Protein AF-A0A497MZB6-F1 (afdb_monomer_lite)

Radius of gyration: 15.32 Å; chains: 1; bounding box: 40×40×37 Å

Structure (mmCIF, N/CA/C/O backbone):
data_AF-A0A497MZB6-F1
#
_entry.id   AF-A0A497MZB6-F1
#
loop_
_atom_site.group_PDB
_atom_site.id
_atom_site.type_symbol
_atom_site.label_atom_id
_atom_site.label_alt_id
_atom_site.label_comp_id
_atom_site.label_asym_id
_atom_site.label_entity_id
_atom_site.label_seq_id
_atom_site.pdbx_PDB_ins_code
_atom_site.Cartn_x
_atom_site.Cartn_y
_atom_site.Cartn_z
_atom_site.occupancy
_atom_site.B_iso_or_equiv
_atom_site.auth_seq_id
_atom_site.auth_comp_id
_atom_site.auth_asym_id
_atom_site.auth_atom_id
_atom_site.pdbx_PDB_model_num
ATOM 1 N N . MET A 1 1 ? -13.706 30.095 -8.572 1.00 40.12 1 MET A N 1
ATOM 2 C CA . MET A 1 1 ? -13.506 28.646 -8.819 1.00 40.12 1 MET A CA 1
ATOM 3 C C . MET A 1 1 ? -13.860 27.878 -7.546 1.00 40.12 1 MET A C 1
ATOM 5 O O . MET A 1 1 ? -13.375 28.257 -6.487 1.00 40.12 1 MET A O 1
ATOM 9 N N . ARG A 1 2 ? -14.771 26.894 -7.594 1.00 35.91 2 ARG A N 1
ATOM 10 C CA . ARG A 1 2 ? -15.243 26.161 -6.395 1.00 35.91 2 ARG A CA 1
ATOM 11 C C . ARG A 1 2 ? -14.246 25.046 -6.020 1.00 35.91 2 ARG A C 1
ATOM 13 O O . ARG A 1 2 ? -13.795 24.325 -6.898 1.00 35.91 2 ARG A O 1
ATOM 20 N N . LYS A 1 3 ? -13.893 24.939 -4.729 1.00 40.56 3 LYS A N 1
ATOM 21 C CA . LYS A 1 3 ? -12.954 23.956 -4.144 1.00 40.56 3 LYS A CA 1
ATOM 22 C C . LYS A 1 3 ? -13.568 22.553 -4.114 1.00 40.56 3 LYS A C 1
ATOM 24 O O . LYS A 1 3 ? -14.697 22.391 -3.663 1.00 40.56 3 LYS A O 1
ATOM 29 N N . HIS A 1 4 ? -12.808 21.549 -4.533 1.00 37.16 4 HIS A N 1
ATOM 30 C CA . HIS A 1 4 ? -13.242 20.157 -4.551 1.00 37.16 4 HIS A CA 1
ATOM 31 C C . HIS A 1 4 ? -13.156 19.518 -3.116 1.00 37.16 4 HIS A C 1
ATOM 33 O O . HIS A 1 4 ? -12.103 19.573 -2.490 1.00 37.16 4 HIS A O 1
ATOM 39 N N . SER A 1 5 ? -14.238 18.920 -2.564 1.00 40.88 5 SER A N 1
ATOM 40 C CA . SER A 1 5 ? -14.339 18.151 -1.281 1.00 40.88 5 SER A CA 1
ATOM 41 C C . SER A 1 5 ? -13.855 16.657 -1.243 1.00 40.88 5 SER A C 1
ATOM 43 O O . SER A 1 5 ? -14.264 15.817 -2.011 1.00 40.88 5 SER A O 1
ATOM 45 N N . ARG A 1 6 ? -13.070 16.197 -0.262 1.00 40.91 6 ARG A N 1
ATOM 46 C CA . ARG A 1 6 ? -12.524 14.803 -0.114 1.00 40.91 6 ARG A CA 1
ATOM 47 C C . ARG A 1 6 ? -13.418 13.540 -0.320 1.00 40.91 6 ARG A C 1
ATOM 49 O O . ARG A 1 6 ? -12.899 12.433 -0.249 1.00 40.91 6 ARG A O 1
ATOM 56 N N . ALA A 1 7 ? -14.725 13.644 -0.551 1.00 40.66 7 ALA A N 1
ATOM 57 C CA . ALA A 1 7 ? -15.646 12.509 -0.647 1.00 40.66 7 ALA A CA 1
ATOM 58 C C . ALA A 1 7 ? -15.632 11.744 -1.988 1.00 40.66 7 ALA A C 1
ATOM 60 O O . ALA A 1 7 ? -16.147 10.629 -2.025 1.00 40.66 7 ALA A O 1
ATOM 61 N N . CYS A 1 8 ? -15.084 12.283 -3.086 1.00 41.44 8 CYS A N 1
ATOM 62 C CA . CYS A 1 8 ? -15.258 11.612 -4.377 1.00 41.44 8 CYS A CA 1
ATOM 63 C C . CYS A 1 8 ? -14.223 10.497 -4.683 1.00 41.44 8 CYS A C 1
ATOM 65 O O . CYS A 1 8 ? -14.498 9.674 -5.544 1.00 41.44 8 CYS A O 1
ATOM 67 N N . GLU A 1 9 ? -13.106 10.354 -3.950 1.00 36.91 9 GLU A N 1
ATOM 68 C CA . GLU A 1 9 ? -12.009 9.402 -4.270 1.00 36.91 9 GLU A CA 1
ATOM 69 C C . GLU A 1 9 ? -12.376 7.914 -4.437 1.00 36.91 9 GLU A C 1
ATOM 71 O O . GLU A 1 9 ? -11.567 7.092 -4.865 1.00 36.91 9 GLU A O 1
ATOM 76 N N . LEU A 1 10 ? -13.551 7.522 -3.969 1.00 41.66 10 LEU A N 1
ATOM 77 C CA . LEU A 1 10 ? -13.871 6.144 -3.602 1.00 41.66 10 LEU A CA 1
ATOM 78 C C . LEU A 1 10 ? -15.242 5.718 -4.127 1.00 41.66 10 LEU A C 1
ATOM 80 O O . LEU A 1 10 ? -15.794 4.714 -3.685 1.00 41.66 10 LEU A O 1
ATOM 84 N N . ALA A 1 11 ? -15.820 6.503 -5.037 1.00 39.03 11 ALA A N 1
ATOM 85 C CA . ALA A 1 11 ? -17.124 6.211 -5.605 1.00 39.03 11 ALA A CA 1
ATOM 86 C C . ALA A 1 11 ? -17.040 5.022 -6.576 1.00 39.03 11 ALA A C 1
ATOM 88 O O . ALA A 1 11 ? -16.239 5.010 -7.508 1.00 39.03 11 ALA A O 1
ATOM 89 N N . ASN A 1 12 ? -17.905 4.036 -6.345 1.00 43.12 12 ASN A N 1
ATOM 90 C CA . ASN A 1 12 ? -18.131 2.867 -7.189 1.00 43.12 12 ASN A CA 1
ATOM 91 C C . ASN A 1 12 ? -18.286 3.267 -8.680 1.00 43.12 12 ASN A C 1
ATOM 93 O O . ASN A 1 12 ? -19.114 4.139 -8.972 1.00 43.12 12 ASN A O 1
ATOM 97 N N . PRO A 1 13 ? -17.572 2.617 -9.627 1.00 43.78 13 PRO A N 1
ATOM 98 C CA . PRO A 1 13 ? -17.570 2.981 -11.050 1.00 43.78 13 PRO A CA 1
ATOM 99 C C . PRO A 1 13 ? -18.935 2.849 -11.746 1.00 43.78 13 PRO A C 1
ATOM 101 O O . PRO A 1 13 ? -19.136 3.425 -12.810 1.00 43.78 13 PRO A O 1
ATOM 104 N N . LYS A 1 14 ? -19.904 2.139 -11.150 1.00 38.34 14 LYS A N 1
ATOM 105 C CA . LYS A 1 14 ? -21.282 2.028 -11.666 1.00 38.34 14 LYS A CA 1
ATOM 106 C C . LYS A 1 14 ? -22.259 3.043 -11.058 1.00 38.34 14 LYS A C 1
ATOM 108 O O . LYS A 1 14 ? -23.444 3.016 -11.380 1.00 38.34 14 LYS A O 1
ATOM 113 N N . SER A 1 15 ? -21.804 3.933 -10.175 1.00 42.03 15 SER A N 1
ATOM 114 C CA . SER A 1 15 ? -22.670 4.891 -9.475 1.00 42.03 15 SER A CA 1
ATOM 115 C C . SER A 1 15 ? -22.448 6.332 -9.949 1.00 42.03 15 SER A C 1
ATOM 117 O O . SER A 1 15 ? -21.315 6.797 -10.065 1.00 42.03 15 SER A O 1
ATOM 119 N N . ARG A 1 16 ? -23.537 7.075 -10.209 1.00 43.28 16 ARG A N 1
ATOM 120 C CA . ARG A 1 16 ? -23.466 8.521 -10.491 1.00 43.28 16 ARG A CA 1
ATOM 121 C C . ARG A 1 16 ? -23.049 9.260 -9.215 1.00 43.28 16 ARG A C 1
ATOM 123 O O . ARG A 1 16 ? -23.856 9.424 -8.301 1.00 43.28 16 ARG A O 1
ATOM 130 N N . CYS A 1 17 ? -21.792 9.698 -9.164 1.00 48.22 17 CYS A N 1
ATOM 131 C CA . CYS A 1 17 ? -21.234 10.4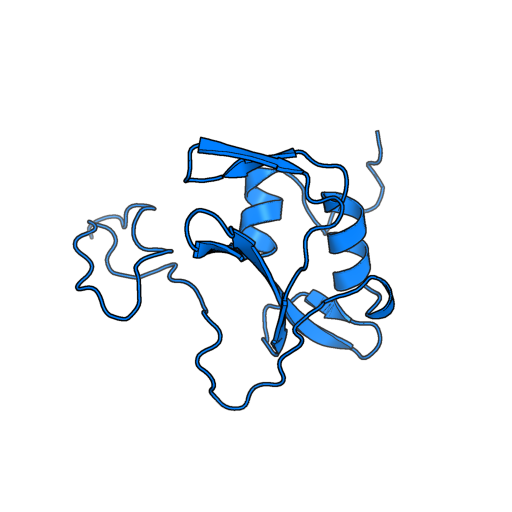66 -8.052 1.00 48.22 17 CYS A CA 1
ATOM 132 C C . CYS A 1 17 ? -21.991 11.792 -7.848 1.00 48.22 17 CYS A C 1
ATOM 134 O O . CYS A 1 17 ? -22.277 12.504 -8.808 1.00 48.22 17 CYS A O 1
ATOM 136 N N . ARG A 1 18 ? -22.305 12.131 -6.590 1.00 45.88 18 ARG A N 1
ATOM 137 C CA . ARG A 1 18 ? -23.009 13.372 -6.204 1.00 45.88 18 ARG A CA 1
ATOM 138 C C . ARG A 1 18 ? -22.224 14.229 -5.203 1.00 45.88 18 ARG A C 1
ATOM 140 O O . ARG A 1 18 ? -22.815 15.006 -4.460 1.00 45.88 18 ARG A O 1
ATOM 147 N N . CYS A 1 19 ? -20.904 14.070 -5.135 1.00 47.47 19 CYS A N 1
ATOM 148 C CA . CYS A 1 19 ? -20.078 14.834 -4.202 1.00 47.47 19 CYS A CA 1
ATOM 149 C C . CYS A 1 19 ? -19.677 16.202 -4.786 1.00 47.47 19 CYS A C 1
ATOM 151 O O . CYS A 1 19 ? -19.499 16.358 -5.993 1.00 47.47 19 CYS A O 1
ATOM 153 N N . SER A 1 20 ? -19.491 17.201 -3.919 1.00 43.31 20 SER A N 1
ATOM 154 C CA . SER A 1 20 ? -19.120 18.576 -4.291 1.00 43.31 20 SER A CA 1
ATOM 155 C C . SER A 1 20 ? -17.658 18.738 -4.757 1.00 43.31 20 SER A C 1
ATOM 157 O O . SER A 1 20 ? -17.148 19.855 -4.793 1.00 43.31 20 SER A O 1
ATOM 159 N N . CYS A 1 21 ? -16.973 17.642 -5.118 1.00 42.50 21 CYS A N 1
ATOM 160 C CA . CYS A 1 21 ? -15.551 17.601 -5.475 1.00 42.50 21 CYS A CA 1
ATOM 161 C C . CYS A 1 21 ? -15.173 17.175 -6.865 1.00 42.50 21 CYS A C 1
ATOM 163 O O . CYS A 1 21 ? -14.008 16.888 -7.097 1.00 42.50 21 CYS A O 1
ATOM 165 N N . GLY A 1 22 ? -16.119 17.130 -7.791 1.00 41.59 22 GLY A N 1
ATOM 166 C CA . GLY A 1 22 ? -15.820 17.133 -9.221 1.00 41.59 22 GLY A CA 1
ATOM 167 C C . GLY A 1 22 ? -14.813 16.100 -9.763 1.00 41.59 22 GLY A C 1
ATOM 168 O O . GLY A 1 22 ? -14.369 16.302 -10.884 1.00 41.59 22 GLY A O 1
ATOM 169 N N . GLY A 1 23 ? -14.437 15.027 -9.047 1.00 45.25 23 GLY A N 1
ATOM 170 C CA . GLY A 1 23 ? -13.713 13.889 -9.640 1.00 45.25 23 GLY A CA 1
ATOM 171 C C . GLY A 1 23 ? -12.235 13.646 -9.275 1.00 45.25 23 GLY A C 1
ATOM 172 O O . GLY A 1 23 ? -11.679 12.635 -9.681 1.00 45.25 23 GLY A O 1
ATOM 173 N N . THR A 1 24 ? -11.543 14.541 -8.568 1.00 37.81 24 THR A N 1
ATOM 174 C CA . THR A 1 24 ? -10.075 14.696 -8.759 1.00 37.81 24 THR A CA 1
ATOM 175 C C . THR A 1 24 ? -9.166 13.610 -8.164 1.00 37.81 24 THR A C 1
ATOM 177 O O . THR A 1 24 ? -7.991 13.557 -8.500 1.00 37.81 24 THR A O 1
ATOM 180 N N . LEU A 1 25 ? -9.655 12.736 -7.288 1.00 39.81 25 LEU A N 1
ATOM 181 C CA . LEU A 1 25 ? -8.796 11.817 -6.530 1.00 39.81 25 LEU A CA 1
ATOM 182 C C . LEU A 1 25 ? -9.347 10.370 -6.515 1.00 39.81 25 LEU A C 1
ATOM 184 O O . LEU A 1 25 ? -9.209 9.612 -5.558 1.00 39.81 25 LEU A O 1
ATOM 188 N N . HIS A 1 26 ? -10.053 9.993 -7.579 1.00 43.19 26 HIS A N 1
ATOM 189 C CA . HIS A 1 26 ? -10.726 8.702 -7.675 1.00 43.19 26 HIS A CA 1
ATOM 190 C C . HIS A 1 26 ? -9.743 7.541 -7.773 1.00 43.19 26 HIS A C 1
ATOM 192 O O . HIS A 1 26 ? -8.701 7.647 -8.413 1.00 43.19 26 HIS A O 1
ATOM 198 N N . GLY A 1 27 ? -10.116 6.430 -7.132 1.00 41.09 27 GLY A N 1
ATOM 199 C CA . GLY A 1 27 ? -9.432 5.156 -7.188 1.00 41.09 27 GLY A CA 1
ATOM 200 C C . GLY A 1 27 ? -9.016 4.830 -8.610 1.00 41.09 27 GLY A C 1
ATOM 201 O O . GLY A 1 27 ? -9.850 4.548 -9.472 1.00 41.09 27 GLY A O 1
ATOM 202 N N . LEU A 1 28 ? -7.703 4.802 -8.808 1.00 44.53 28 LEU A N 1
ATOM 203 C CA . LEU A 1 28 ? -7.090 3.941 -9.796 1.00 44.53 28 LEU A CA 1
ATOM 204 C C . LEU A 1 28 ? -7.377 2.509 -9.323 1.00 44.53 28 LEU A C 1
ATOM 206 O O . LEU A 1 28 ? -6.594 1.858 -8.641 1.00 44.53 28 LEU A O 1
ATOM 210 N N . SER A 1 29 ? -8.616 2.090 -9.538 1.00 46.47 29 SER A N 1
ATOM 211 C CA . SER A 1 29 ? -8.975 0.690 -9.527 1.00 46.47 29 SER A CA 1
ATOM 212 C C . SER A 1 29 ? -8.295 0.094 -10.749 1.00 46.47 29 SER A C 1
ATOM 214 O O . SER A 1 29 ? -8.269 0.716 -11.813 1.00 46.47 29 SER A O 1
ATOM 216 N N . TRP A 1 30 ? -7.697 -1.082 -10.589 1.00 48.09 30 TRP A N 1
ATOM 217 C CA . TRP A 1 30 ? -7.220 -1.858 -11.724 1.00 48.09 30 TRP A CA 1
ATOM 218 C C . TRP A 1 30 ? -8.393 -2.041 -12.699 1.00 48.09 30 TRP A C 1
ATOM 220 O O . TRP A 1 30 ? -9.396 -2.664 -12.348 1.00 48.09 30 TRP A O 1
ATOM 230 N N . GLN A 1 31 ? -8.306 -1.441 -13.890 1.00 53.31 31 GLN A N 1
ATOM 231 C CA . GLN A 1 31 ? -9.404 -1.438 -14.866 1.00 53.31 31 GLN A CA 1
ATOM 232 C C . GLN A 1 31 ? -9.417 -2.688 -15.754 1.00 53.31 31 GLN A C 1
ATOM 234 O O . GLN A 1 31 ? -10.201 -2.761 -16.697 1.00 53.31 31 GLN A O 1
ATOM 239 N N . GLY A 1 32 ? -8.558 -3.675 -15.478 1.00 54.28 32 GLY A N 1
ATOM 240 C CA . GLY A 1 32 ? -8.406 -4.827 -16.363 1.00 54.28 32 GLY A CA 1
ATOM 241 C C . GLY A 1 32 ? -7.853 -4.444 -17.736 1.00 54.28 32 GLY A C 1
ATOM 242 O O . GLY A 1 32 ? -8.103 -5.145 -18.709 1.00 54.28 32 GLY A O 1
ATOM 243 N N . ASP A 1 33 ? -7.085 -3.358 -17.817 1.00 58.06 33 ASP A N 1
ATOM 244 C CA . ASP A 1 33 ? -6.447 -2.825 -19.030 1.00 58.06 33 ASP A CA 1
ATOM 245 C C . ASP A 1 33 ? -5.298 -3.704 -19.568 1.00 58.06 33 ASP A C 1
ATOM 247 O O . ASP A 1 33 ? -4.530 -3.284 -20.429 1.00 58.06 33 ASP A O 1
ATOM 251 N N . GLY A 1 34 ? -5.161 -4.929 -19.052 1.00 60.78 34 GLY A N 1
ATOM 252 C CA . GLY A 1 34 ? -4.058 -5.835 -19.355 1.00 60.78 34 GLY A CA 1
ATOM 253 C C . GLY A 1 34 ? -2.779 -5.541 -18.570 1.00 60.78 34 GLY A C 1
ATOM 254 O O . GLY A 1 34 ? -1.799 -6.268 -18.743 1.00 60.78 34 GLY A O 1
ATOM 255 N N . SER A 1 35 ? -2.764 -4.532 -17.687 1.00 65.38 35 SER A N 1
ATOM 256 C CA . SER A 1 35 ? -1.610 -4.287 -16.820 1.00 65.38 35 SER A CA 1
ATOM 257 C C . SER A 1 35 ? -1.316 -5.513 -15.943 1.00 65.38 35 SER A C 1
ATOM 259 O O . SER A 1 35 ? -2.247 -6.131 -15.403 1.00 65.38 35 SER A O 1
ATOM 261 N N . PRO A 1 36 ? -0.027 -5.880 -15.779 1.00 81.25 36 PRO A N 1
ATOM 262 C CA . PRO A 1 36 ? 0.375 -6.955 -14.887 1.00 81.25 36 PRO A CA 1
ATOM 263 C C . PRO A 1 36 ? -0.243 -6.779 -13.504 1.00 81.25 36 PRO A C 1
ATOM 265 O O . PRO A 1 36 ? -0.160 -5.703 -12.908 1.00 81.25 36 PRO A O 1
ATOM 268 N N . TYR A 1 37 ? -0.843 -7.854 -13.004 1.00 84.00 37 TYR A N 1
ATOM 269 C CA . TYR A 1 37 ? -1.577 -7.873 -11.750 1.00 84.00 37 TYR A CA 1
ATOM 270 C C . TYR A 1 37 ? -1.048 -8.969 -10.829 1.00 84.00 37 TYR A C 1
ATOM 272 O O . TYR A 1 37 ? -0.863 -10.116 -11.241 1.00 84.00 37 TYR A O 1
ATOM 280 N N . VAL A 1 38 ? -0.838 -8.619 -9.565 1.00 86.56 38 VAL A N 1
ATOM 281 C CA . VAL A 1 38 ? -0.353 -9.509 -8.515 1.00 86.56 38 VAL A CA 1
ATOM 282 C C . VAL A 1 38 ? -1.384 -9.543 -7.396 1.00 86.56 38 VAL A C 1
ATOM 284 O O . VAL A 1 38 ? -1.666 -8.539 -6.744 1.00 86.56 38 VAL A O 1
ATOM 287 N N . ARG A 1 39 ? -1.933 -10.736 -7.145 1.00 88.31 39 ARG A N 1
ATOM 288 C CA . ARG A 1 39 ? -2.939 -10.960 -6.092 1.00 88.31 39 ARG A CA 1
ATOM 289 C C . ARG A 1 39 ? -2.380 -10.852 -4.676 1.00 88.31 39 ARG A C 1
ATOM 291 O O . ARG A 1 39 ? -3.127 -10.533 -3.764 1.00 88.31 39 ARG A O 1
ATOM 298 N N . ALA A 1 40 ? -1.094 -11.145 -4.503 1.00 91.69 40 ALA A N 1
ATOM 299 C CA . ALA A 1 40 ? -0.432 -11.159 -3.207 1.00 91.69 40 ALA A CA 1
ATOM 300 C C . ALA A 1 40 ? 0.970 -10.545 -3.319 1.00 91.69 40 ALA A C 1
ATOM 302 O O . ALA A 1 40 ? 1.948 -11.235 -3.615 1.00 91.69 40 ALA A O 1
ATOM 303 N N . MET A 1 41 ? 1.066 -9.239 -3.078 1.00 93.81 41 MET A N 1
ATOM 304 C CA . MET A 1 41 ? 2.327 -8.527 -2.911 1.00 93.81 41 MET A CA 1
ATOM 305 C C . MET A 1 41 ? 2.992 -9.006 -1.617 1.00 93.81 41 MET A C 1
ATOM 307 O O . MET A 1 41 ? 2.416 -8.948 -0.531 1.00 93.81 41 MET A O 1
ATOM 311 N N . ARG A 1 42 ? 4.225 -9.494 -1.740 1.00 93.44 42 ARG A N 1
ATOM 312 C CA . ARG A 1 42 ? 5.021 -10.074 -0.646 1.00 93.44 42 ARG A CA 1
ATOM 313 C C . ARG A 1 42 ? 6.311 -9.294 -0.450 1.00 93.44 42 ARG A C 1
ATOM 315 O O . ARG A 1 42 ? 6.795 -8.664 -1.382 1.00 93.44 42 ARG A O 1
ATOM 322 N N . ARG A 1 43 ? 6.925 -9.427 0.728 1.00 89.38 43 ARG A N 1
ATOM 323 C C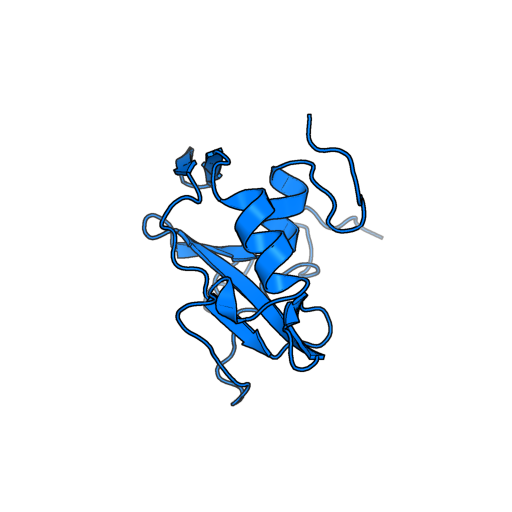A . ARG A 1 43 ? 8.253 -8.854 1.033 1.00 89.38 43 ARG A CA 1
ATOM 324 C C . ARG A 1 43 ? 9.336 -9.303 0.048 1.00 89.38 43 ARG A C 1
ATOM 326 O O . ARG A 1 43 ? 10.220 -8.533 -0.284 1.00 89.38 43 ARG A O 1
ATOM 333 N N . GLU A 1 44 ? 9.194 -10.496 -0.521 1.00 91.06 44 GLU A N 1
ATOM 334 C CA . GLU A 1 44 ? 10.055 -11.011 -1.594 1.00 91.06 44 GLU A CA 1
ATOM 335 C C . GLU A 1 44 ? 10.041 -10.158 -2.870 1.00 91.06 44 GLU A C 1
ATOM 337 O O . GLU A 1 44 ? 10.952 -10.276 -3.679 1.00 91.06 44 GLU A O 1
ATOM 342 N N . HIS A 1 45 ? 9.076 -9.251 -3.051 1.00 91.75 45 HIS A N 1
ATOM 343 C CA . HIS A 1 45 ? 9.146 -8.271 -4.134 1.00 91.75 45 HIS A CA 1
ATOM 344 C C . HIS A 1 45 ? 10.308 -7.286 -3.909 1.00 91.75 45 HIS A C 1
ATOM 346 O O . HIS A 1 45 ? 10.917 -6.861 -4.878 1.00 91.75 45 HIS A O 1
ATOM 352 N N . GLY A 1 46 ? 10.732 -7.012 -2.670 1.00 92.75 46 GLY A N 1
ATOM 353 C CA . GLY A 1 46 ? 11.908 -6.186 -2.357 1.00 92.75 46 GLY A CA 1
ATOM 354 C C . GLY A 1 46 ? 11.698 -4.670 -2.494 1.00 92.75 46 GLY A C 1
ATOM 355 O O . GLY A 1 46 ? 10.604 -4.212 -2.827 1.00 92.75 46 GLY A O 1
ATOM 356 N N . ARG A 1 47 ? 12.766 -3.901 -2.223 1.00 93.69 47 ARG A N 1
ATOM 357 C CA . ARG A 1 47 ? 12.834 -2.422 -2.283 1.00 93.69 47 ARG A CA 1
ATOM 358 C C . ARG A 1 47 ? 11.673 -1.716 -1.563 1.00 93.69 47 ARG A C 1
ATOM 360 O O . ARG A 1 47 ? 11.430 -1.984 -0.388 1.00 93.69 47 ARG A O 1
ATOM 367 N N . ASP A 1 48 ? 10.975 -0.805 -2.239 1.00 95.06 48 ASP A N 1
ATOM 368 C CA . ASP A 1 48 ? 9.965 0.069 -1.650 1.00 95.06 48 ASP A CA 1
ATOM 369 C C . ASP A 1 48 ? 8.708 -0.719 -1.299 1.00 95.06 48 ASP A C 1
ATOM 371 O O . ASP A 1 48 ? 8.058 -0.425 -0.297 1.00 95.06 48 ASP A O 1
ATOM 375 N N . VAL A 1 49 ? 8.387 -1.754 -2.085 1.00 95.19 49 VAL A N 1
ATOM 376 C CA . VAL A 1 49 ? 7.300 -2.686 -1.763 1.00 95.19 49 VAL A CA 1
ATOM 377 C C . VAL A 1 49 ? 7.588 -3.379 -0.435 1.00 95.19 49 VAL A C 1
ATOM 379 O O . VAL A 1 49 ? 6.740 -3.387 0.455 1.00 95.19 49 VAL A O 1
ATOM 382 N N . GLU A 1 50 ? 8.785 -3.939 -0.270 1.00 95.25 50 GLU A N 1
ATOM 383 C CA . GLU A 1 50 ? 9.178 -4.582 0.985 1.00 95.25 50 GLU A CA 1
ATOM 384 C C . GLU A 1 50 ? 9.191 -3.595 2.154 1.00 95.25 50 GLU A C 1
ATOM 386 O O . GLU A 1 50 ? 8.615 -3.887 3.207 1.00 95.25 50 GLU A O 1
ATOM 391 N N . ARG A 1 51 ? 9.799 -2.418 1.963 1.00 94.56 51 ARG A N 1
ATOM 392 C CA . ARG A 1 51 ? 9.853 -1.356 2.974 1.00 94.56 51 ARG A CA 1
ATOM 393 C C . ARG A 1 51 ? 8.450 -0.960 3.426 1.00 94.56 51 ARG A C 1
ATOM 395 O O . ARG A 1 51 ? 8.189 -0.927 4.626 1.00 94.56 51 ARG A O 1
ATOM 402 N N . PHE A 1 52 ? 7.534 -0.730 2.487 1.00 95.12 52 PHE A N 1
ATOM 403 C CA . PHE A 1 52 ? 6.135 -0.429 2.777 1.00 95.12 52 PHE A CA 1
ATOM 404 C C . PHE A 1 52 ? 5.466 -1.546 3.585 1.00 95.12 52 PHE A C 1
ATOM 406 O O . PHE A 1 52 ? 4.908 -1.272 4.647 1.00 95.12 52 PHE A O 1
ATOM 413 N N . LEU A 1 53 ? 5.556 -2.800 3.125 1.00 94.88 53 LEU A N 1
ATOM 414 C CA . LEU A 1 53 ? 4.925 -3.937 3.801 1.00 94.88 53 LEU A CA 1
ATOM 415 C C . LEU A 1 53 ? 5.460 -4.121 5.228 1.00 94.88 53 LEU A C 1
ATOM 417 O O . LEU A 1 53 ? 4.677 -4.387 6.138 1.00 94.88 53 LEU A O 1
ATOM 421 N N . ASN A 1 54 ? 6.764 -3.930 5.445 1.00 93.44 54 ASN A N 1
ATOM 422 C CA . ASN A 1 54 ? 7.371 -3.984 6.776 1.00 93.44 54 ASN A CA 1
ATOM 423 C C . ASN A 1 54 ? 6.911 -2.823 7.675 1.00 93.44 54 ASN A C 1
ATOM 425 O O . ASN A 1 54 ? 6.579 -3.057 8.836 1.00 93.44 54 ASN A O 1
ATOM 429 N N . LEU A 1 55 ? 6.833 -1.594 7.150 1.00 92.94 55 LEU A N 1
ATOM 430 C CA . LEU A 1 55 ? 6.419 -0.405 7.911 1.00 92.94 55 LEU A CA 1
ATOM 431 C C . LEU A 1 55 ? 4.985 -0.500 8.438 1.00 92.94 55 LEU A C 1
ATOM 433 O O . LEU A 1 55 ? 4.689 -0.028 9.541 1.00 92.94 55 LEU A O 1
ATOM 437 N N . VAL A 1 56 ? 4.083 -1.074 7.639 1.00 93.94 56 VAL A N 1
ATOM 438 C CA . VAL A 1 56 ? 2.656 -1.114 7.978 1.00 93.94 56 VAL A CA 1
ATOM 439 C C . VAL A 1 56 ? 2.263 -2.371 8.741 1.00 93.94 56 VAL A C 1
ATOM 441 O O . VAL A 1 56 ? 1.270 -2.312 9.459 1.00 93.94 56 VAL A O 1
ATOM 444 N N . ARG A 1 57 ? 3.032 -3.468 8.642 1.00 92.31 57 ARG A N 1
ATOM 445 C CA . ARG A 1 57 ? 2.679 -4.820 9.121 1.00 92.31 57 ARG A CA 1
ATOM 446 C C . ARG A 1 57 ? 1.975 -4.837 10.474 1.00 92.31 57 ARG A C 1
ATOM 448 O O . ARG A 1 57 ? 0.875 -5.355 10.582 1.00 92.31 57 ARG A O 1
ATOM 455 N N . ASP A 1 58 ? 2.576 -4.246 11.497 1.00 92.75 58 ASP A N 1
ATOM 456 C CA . ASP A 1 58 ? 2.069 -4.361 12.870 1.00 92.75 58 ASP A CA 1
ATOM 457 C C . ASP A 1 58 ? 1.228 -3.138 13.293 1.00 92.75 58 ASP A C 1
ATOM 459 O O . ASP A 1 58 ? 0.870 -2.967 14.460 1.00 92.75 58 ASP A O 1
ATOM 463 N N . ARG A 1 59 ? 0.874 -2.271 12.334 1.00 93.06 59 ARG A N 1
ATOM 464 C CA . ARG A 1 59 ? 0.063 -1.073 12.569 1.00 93.06 59 ARG A CA 1
ATOM 465 C C . ARG A 1 59 ? -1.424 -1.405 12.539 1.00 93.06 59 ARG A C 1
ATOM 467 O O . ARG A 1 59 ? -1.900 -2.216 11.741 1.00 93.06 59 ARG A O 1
ATOM 474 N N . LYS A 1 60 ? -2.169 -0.710 13.398 1.00 93.94 60 LYS A N 1
ATOM 475 C CA . LYS A 1 60 ? -3.633 -0.722 13.423 1.00 93.94 60 LYS A CA 1
ATOM 476 C C . LYS A 1 60 ? -4.175 0.528 12.744 1.00 93.94 60 LYS A C 1
ATOM 478 O O . LYS A 1 60 ? -3.629 1.614 12.922 1.00 93.94 60 LYS A O 1
ATOM 483 N N . PHE A 1 61 ? -5.286 0.399 12.033 1.00 88.81 61 PHE A N 1
ATOM 484 C CA . PHE A 1 61 ? -6.005 1.539 11.471 1.00 88.81 61 PHE A CA 1
ATOM 485 C C . PHE A 1 61 ? -7.514 1.330 11.550 1.00 88.81 61 PHE A C 1
ATOM 487 O O . PHE A 1 61 ? -8.018 0.209 11.490 1.00 88.81 61 PHE A O 1
ATOM 494 N N . ARG A 1 62 ? -8.252 2.434 11.684 1.00 90.50 62 ARG A N 1
ATOM 495 C CA . ARG A 1 62 ? -9.715 2.430 11.603 1.00 90.50 62 ARG A CA 1
ATOM 496 C C . ARG A 1 62 ? -10.138 2.618 10.148 1.00 90.50 62 ARG A C 1
ATOM 498 O O . ARG A 1 62 ? -9.853 3.671 9.571 1.00 90.50 62 ARG A O 1
ATOM 505 N N . CYS A 1 63 ? -10.816 1.615 9.597 1.00 87.88 63 CYS A N 1
ATOM 506 C CA . CYS A 1 63 ? -11.384 1.636 8.252 1.00 87.88 63 CYS A CA 1
ATOM 507 C C . CYS A 1 63 ? -12.681 2.469 8.206 1.00 87.88 63 CYS A C 1
ATOM 509 O O . CYS A 1 63 ? -13.281 2.774 9.237 1.00 87.88 63 CYS A O 1
ATOM 511 N N . HIS A 1 64 ? -13.150 2.803 7.001 1.00 81.44 64 HIS A N 1
ATOM 512 C CA . HIS A 1 64 ? -14.416 3.506 6.775 1.00 81.44 64 HIS A CA 1
ATOM 513 C C . HIS A 1 64 ? -15.647 2.739 7.267 1.00 81.44 64 HIS A C 1
ATOM 515 O O . HIS A 1 64 ? -16.643 3.361 7.614 1.00 81.44 64 HIS A O 1
ATOM 521 N N . CYS A 1 65 ? -15.572 1.410 7.368 1.00 84.12 65 CYS A N 1
ATOM 522 C CA . CYS A 1 65 ? -16.625 0.597 7.984 1.00 84.12 65 CYS A CA 1
ATOM 523 C C . CYS A 1 65 ? -16.668 0.699 9.520 1.00 84.12 65 CYS A C 1
ATOM 525 O O . CYS A 1 65 ? -17.418 -0.029 10.161 1.00 84.12 65 CYS A O 1
ATOM 527 N N . GLY A 1 66 ? -15.821 1.537 10.130 1.00 86.50 66 GLY A N 1
ATOM 528 C CA . GLY A 1 66 ? -15.718 1.716 11.579 1.00 86.50 66 GLY A CA 1
ATOM 529 C C . GLY A 1 66 ? -14.869 0.659 12.290 1.00 86.50 66 GLY A C 1
ATOM 530 O O . GLY A 1 66 ? -14.438 0.892 13.419 1.00 86.50 66 GLY A O 1
ATOM 531 N N . ARG A 1 67 ? -14.563 -0.469 11.634 1.00 89.75 67 ARG A N 1
ATOM 532 C CA . ARG A 1 67 ? -13.736 -1.544 12.201 1.00 89.75 67 ARG A CA 1
ATOM 533 C C . ARG A 1 67 ? -12.264 -1.146 12.270 1.00 89.75 67 ARG A C 1
ATOM 535 O O . ARG A 1 67 ? -11.753 -0.418 11.415 1.00 89.75 67 ARG A O 1
ATOM 542 N N . ILE A 1 68 ? -11.583 -1.650 13.295 1.00 94.06 68 ILE A N 1
ATOM 543 C CA . ILE A 1 68 ? -10.130 -1.554 13.424 1.00 94.06 68 ILE A CA 1
ATOM 544 C C . ILE A 1 68 ? -9.525 -2.802 12.789 1.00 94.06 68 ILE A C 1
ATOM 546 O O . ILE A 1 68 ? -9.882 -3.918 13.155 1.00 94.06 68 ILE A O 1
ATOM 550 N N . HIS A 1 69 ? -8.610 -2.595 11.854 1.00 92.06 69 HIS A N 1
ATOM 551 C CA . HIS A 1 69 ? -7.832 -3.649 11.221 1.00 92.06 69 HIS A CA 1
ATOM 552 C C . HIS A 1 69 ? -6.374 -3.525 11.650 1.00 92.06 69 HIS A C 1
ATOM 554 O O . HIS A 1 69 ? -5.877 -2.414 11.838 1.00 92.06 69 HIS A O 1
ATOM 560 N N . THR A 1 70 ? -5.694 -4.659 11.773 1.00 93.19 70 THR A N 1
ATOM 561 C CA . THR A 1 70 ? -4.230 -4.725 11.817 1.00 93.19 70 THR A CA 1
ATOM 562 C C . THR A 1 70 ? -3.764 -5.161 10.437 1.00 93.19 70 THR A C 1
ATOM 564 O O . THR A 1 70 ? -4.376 -6.064 9.871 1.00 93.19 70 THR A O 1
ATOM 567 N N . PHE A 1 71 ? -2.708 -4.557 9.890 1.00 88.50 71 PHE A N 1
ATOM 568 C CA . PHE A 1 71 ? -2.171 -4.983 8.589 1.00 88.50 71 PHE A CA 1
ATOM 569 C C . PHE A 1 71 ? -1.484 -6.355 8.621 1.00 88.50 71 PHE A C 1
ATOM 571 O O . PHE A 1 71 ? -1.179 -6.925 7.574 1.00 88.50 71 PHE A O 1
ATOM 578 N N . HIS A 1 72 ? -1.264 -6.903 9.812 1.00 89.12 72 HIS A N 1
ATOM 579 C CA . HIS A 1 72 ? -0.620 -8.185 10.014 1.00 89.12 72 HIS A CA 1
ATOM 580 C C . HIS A 1 72 ? -1.478 -9.290 9.393 1.00 89.12 72 HIS A C 1
ATOM 582 O O . HIS A 1 72 ? -2.627 -9.483 9.784 1.00 89.12 72 HIS A O 1
ATOM 588 N N . GLY A 1 73 ? -0.915 -10.002 8.415 1.00 82.50 73 GLY A N 1
ATOM 589 C CA . GLY A 1 73 ? -1.617 -11.061 7.688 1.00 82.50 73 GLY A CA 1
ATOM 590 C C . GLY A 1 73 ? -2.623 -10.572 6.639 1.00 82.50 73 GLY A C 1
ATOM 591 O O . GLY A 1 73 ? -3.332 -11.401 6.077 1.00 82.50 73 GLY A O 1
ATOM 592 N N . LEU A 1 74 ? -2.701 -9.266 6.348 1.00 89.00 74 LEU A N 1
ATOM 593 C CA . LEU A 1 74 ? -3.535 -8.774 5.250 1.00 89.00 74 LEU A CA 1
ATOM 594 C C . LEU A 1 74 ? -2.872 -9.028 3.894 1.00 89.00 74 LEU A C 1
ATOM 596 O O . LEU A 1 74 ? -1.681 -8.774 3.705 1.00 89.00 74 LEU A O 1
ATOM 600 N N . GLU A 1 75 ? -3.673 -9.485 2.934 1.00 91.69 75 GLU A N 1
ATOM 601 C CA . GLU A 1 75 ? -3.230 -9.698 1.559 1.00 91.69 75 GLU A CA 1
ATOM 602 C C . GLU A 1 75 ? -3.285 -8.390 0.769 1.00 91.69 75 GLU A C 1
ATOM 604 O O . GLU A 1 75 ? -4.348 -7.909 0.369 1.00 91.69 75 GLU A O 1
ATOM 609 N N . PHE A 1 76 ? -2.110 -7.805 0.554 1.00 94.75 76 PHE A N 1
ATOM 610 C CA . PHE A 1 76 ? -1.950 -6.681 -0.354 1.00 94.75 76 PHE A CA 1
ATOM 611 C C . PHE A 1 76 ? -1.933 -7.164 -1.800 1.00 94.75 76 PHE A C 1
ATOM 613 O O . PHE A 1 76 ? -1.268 -8.138 -2.135 1.00 94.75 76 PHE A O 1
ATOM 620 N N . GLN A 1 77 ? -2.624 -6.441 -2.662 1.00 93.62 77 GLN A N 1
ATOM 621 C CA . GLN A 1 77 ? -2.667 -6.631 -4.104 1.00 93.62 77 GLN A CA 1
ATOM 622 C C . GLN A 1 77 ? -1.847 -5.527 -4.778 1.00 93.62 77 GLN A C 1
ATOM 624 O O . GLN A 1 77 ? -1.547 -4.495 -4.167 1.00 93.62 77 GLN A O 1
ATOM 629 N N . GLY A 1 78 ? -1.466 -5.735 -6.033 1.00 91.44 78 GLY A N 1
ATOM 630 C CA . GLY A 1 78 ? -0.725 -4.746 -6.802 1.00 91.44 78 GLY A CA 1
ATOM 631 C C . GLY A 1 78 ? -0.986 -4.851 -8.294 1.00 91.44 78 GLY A C 1
ATOM 632 O O . GLY A 1 78 ? -1.163 -5.943 -8.824 1.00 91.44 78 GLY A O 1
ATOM 633 N N . TYR A 1 79 ? -0.978 -3.715 -8.980 1.00 88.31 79 TYR A N 1
ATOM 634 C CA . TYR A 1 79 ? -0.921 -3.662 -10.440 1.00 88.31 79 TYR A CA 1
ATOM 635 C C . TYR A 1 79 ? 0.170 -2.694 -10.898 1.00 88.31 79 TYR A C 1
ATOM 637 O O . TYR A 1 79 ? 0.569 -1.806 -10.139 1.00 88.31 79 TYR A O 1
ATOM 645 N N . ALA A 1 80 ? 0.680 -2.883 -12.113 1.00 86.94 80 ALA A N 1
ATOM 646 C CA . ALA A 1 80 ? 1.733 -2.030 -12.658 1.00 86.94 80 ALA A CA 1
ATOM 647 C C . ALA A 1 80 ? 1.258 -0.571 -12.786 1.00 86.94 80 ALA A C 1
ATOM 649 O O . ALA A 1 80 ? 0.206 -0.308 -13.363 1.00 86.94 80 ALA A O 1
ATOM 650 N N . HIS A 1 81 ? 2.020 0.384 -12.246 1.00 84.88 81 HIS A N 1
ATOM 651 C CA . HIS A 1 81 ? 1.640 1.798 -12.286 1.00 84.88 81 HIS A CA 1
ATOM 652 C C . HIS A 1 81 ? 2.846 2.732 -12.155 1.00 84.88 81 HIS A C 1
ATOM 654 O O . HIS A 1 81 ? 3.674 2.555 -11.264 1.00 84.88 81 HIS A O 1
ATOM 660 N N . GLU A 1 82 ? 2.905 3.794 -12.963 1.00 83.12 82 GLU A N 1
ATOM 661 C CA . GLU A 1 82 ? 4.063 4.705 -13.021 1.00 83.12 82 GLU A CA 1
ATOM 662 C C . GLU A 1 82 ? 4.358 5.469 -11.725 1.00 83.12 82 GLU A C 1
ATOM 664 O O . GLU A 1 82 ? 5.506 5.834 -11.460 1.00 83.12 82 GLU A O 1
ATOM 669 N N . CYS A 1 83 ? 3.333 5.684 -10.902 1.00 84.25 83 CYS A N 1
ATOM 670 C CA . CYS A 1 83 ? 3.449 6.303 -9.577 1.00 84.25 83 CYS A CA 1
ATOM 671 C C . CYS A 1 83 ? 3.473 5.271 -8.432 1.00 84.25 83 CYS A C 1
ATOM 673 O O . CYS A 1 83 ? 3.149 5.609 -7.297 1.00 84.25 83 CYS A O 1
ATOM 675 N N . GLY A 1 84 ? 3.736 3.998 -8.740 1.00 89.56 84 GLY A N 1
ATOM 676 C CA . GLY A 1 84 ? 3.777 2.906 -7.771 1.00 89.56 84 GLY A CA 1
ATOM 677 C C . GLY A 1 84 ? 5.105 2.782 -7.016 1.00 89.56 84 GLY A C 1
ATOM 678 O O . GLY A 1 84 ? 6.090 3.450 -7.325 1.00 89.56 84 GLY A O 1
ATOM 679 N N . LEU A 1 85 ? 5.123 1.872 -6.045 1.00 92.94 85 LEU A N 1
ATOM 680 C CA . LEU A 1 85 ? 6.310 1.465 -5.291 1.00 92.94 85 LEU A CA 1
ATOM 681 C C . LEU A 1 85 ? 7.212 0.578 -6.147 1.00 92.94 85 LEU A C 1
ATOM 683 O O . LEU A 1 85 ? 6.708 -0.325 -6.816 1.00 92.94 85 LEU A O 1
ATOM 687 N N . ARG A 1 86 ? 8.530 0.788 -6.106 1.00 95.69 86 ARG A N 1
ATOM 688 C CA . ARG A 1 86 ? 9.473 -0.062 -6.842 1.00 95.69 86 ARG A CA 1
ATOM 689 C C . ARG A 1 86 ? 9.688 -1.398 -6.137 1.00 95.69 86 ARG A C 1
ATOM 691 O O . ARG A 1 86 ? 9.851 -1.447 -4.918 1.00 95.69 86 ARG A O 1
ATOM 698 N N . ASP A 1 87 ? 9.738 -2.469 -6.918 1.00 95.88 87 ASP A N 1
ATOM 699 C CA . ASP A 1 87 ? 10.233 -3.778 -6.494 1.00 95.88 87 ASP A CA 1
ATOM 700 C C . ASP A 1 87 ? 11.745 -3.934 -6.779 1.00 95.88 87 ASP A C 1
ATOM 702 O O . ASP A 1 87 ? 12.414 -3.017 -7.263 1.00 95.88 87 ASP A O 1
ATOM 706 N N . ARG A 1 88 ? 12.315 -5.105 -6.472 1.00 96.06 88 ARG A N 1
ATOM 707 C CA . ARG A 1 88 ? 13.737 -5.432 -6.690 1.00 96.06 88 ARG A CA 1
ATOM 708 C C . ARG A 1 88 ? 14.168 -5.439 -8.156 1.00 96.06 88 ARG A C 1
ATOM 710 O O . ARG A 1 88 ? 15.359 -5.329 -8.418 1.00 96.06 88 ARG A O 1
ATOM 717 N N . ASN A 1 89 ? 13.216 -5.555 -9.077 1.00 95.00 89 ASN A N 1
ATOM 718 C CA . ASN A 1 89 ? 13.430 -5.557 -10.520 1.00 95.00 89 ASN A CA 1
ATOM 719 C C . ASN A 1 89 ? 13.097 -4.189 -11.145 1.00 95.00 89 ASN A C 1
ATOM 721 O O . ASN A 1 89 ? 12.858 -4.117 -12.349 1.00 95.00 89 ASN A O 1
ATOM 725 N N . ASP A 1 90 ? 13.025 -3.123 -10.334 1.00 93.94 90 ASP A N 1
ATOM 726 C CA . ASP A 1 90 ? 12.654 -1.761 -10.745 1.00 93.94 90 ASP A CA 1
ATOM 727 C C . ASP A 1 90 ? 11.245 -1.627 -11.355 1.00 93.94 90 ASP A C 1
ATOM 729 O O . ASP A 1 90 ? 10.901 -0.585 -11.921 1.00 93.94 90 ASP A O 1
ATOM 733 N N . ARG A 1 91 ? 10.375 -2.634 -11.191 1.00 93.44 91 ARG A N 1
ATOM 734 C CA . ARG A 1 91 ? 8.971 -2.535 -11.611 1.00 93.44 91 ARG A CA 1
ATOM 735 C C . ARG A 1 91 ? 8.191 -1.755 -10.569 1.00 93.44 91 ARG A C 1
ATOM 737 O O . ARG A 1 91 ? 8.377 -1.951 -9.369 1.00 93.44 91 ARG A O 1
ATOM 744 N N . LYS A 1 92 ? 7.294 -0.886 -11.025 1.00 88.44 92 LYS A N 1
ATOM 745 C CA . LYS A 1 92 ? 6.489 -0.040 -10.145 1.00 88.44 92 LYS A CA 1
ATOM 746 C C . LYS A 1 92 ? 5.090 -0.609 -9.957 1.00 88.44 92 LYS A C 1
ATOM 748 O O . LYS A 1 92 ? 4.387 -0.873 -10.931 1.00 88.44 92 LYS A O 1
ATOM 753 N N . TRP A 1 93 ? 4.677 -0.732 -8.701 1.00 89.75 93 TRP A N 1
ATOM 754 C CA . TRP A 1 93 ? 3.427 -1.361 -8.294 1.00 89.75 93 TRP A CA 1
ATOM 755 C C . TRP A 1 93 ? 2.553 -0.399 -7.507 1.00 89.75 93 TRP A C 1
ATOM 757 O O . TRP A 1 93 ? 2.951 0.129 -6.465 1.00 89.75 93 TRP A O 1
ATOM 767 N N . TRP A 1 94 ? 1.321 -0.203 -7.960 1.00 92.75 94 TRP A N 1
ATOM 768 C CA . TRP A 1 94 ? 0.299 0.400 -7.123 1.00 92.75 94 TRP A CA 1
ATOM 769 C C . TRP A 1 94 ? -0.199 -0.627 -6.114 1.00 92.75 94 TRP A C 1
ATOM 771 O O . TRP A 1 94 ? -1.071 -1.439 -6.414 1.00 92.75 94 TRP A O 1
ATOM 781 N N . VAL A 1 95 ? 0.395 -0.616 -4.923 1.00 93.62 95 VAL A N 1
ATOM 782 C CA . VAL A 1 95 ? 0.057 -1.554 -3.849 1.00 93.62 95 VAL A CA 1
ATOM 783 C C . VAL A 1 95 ? -1.191 -1.078 -3.109 1.00 93.62 95 VAL A C 1
ATOM 785 O O . VAL A 1 95 ? -1.289 0.095 -2.736 1.00 93.62 95 VAL A O 1
ATOM 788 N N . PHE A 1 96 ? -2.143 -1.978 -2.872 1.00 92.81 96 PHE A N 1
ATOM 789 C CA . PHE A 1 96 ? -3.375 -1.679 -2.145 1.00 92.81 96 PHE A CA 1
ATOM 790 C C . PH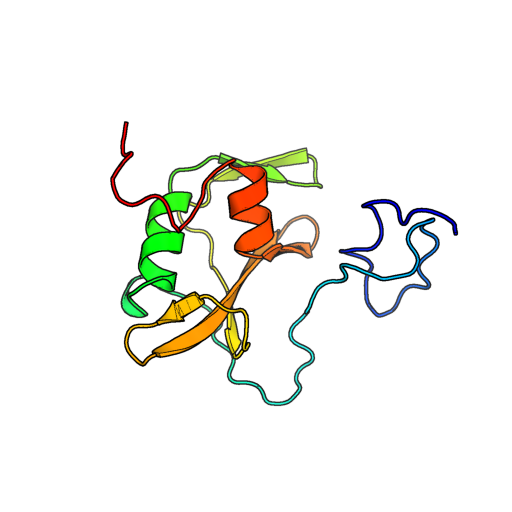E A 1 96 ? -3.906 -2.889 -1.373 1.00 92.81 96 PHE A C 1
ATOM 792 O O . PHE A 1 96 ? -3.560 -4.029 -1.659 1.00 92.81 96 PHE A O 1
ATOM 799 N N . TRP A 1 97 ? -4.761 -2.642 -0.386 1.00 93.38 97 TRP A N 1
ATOM 800 C CA . TRP A 1 97 ? -5.548 -3.665 0.302 1.00 93.38 97 TRP A CA 1
ATOM 801 C C . TRP A 1 97 ? -7.031 -3.322 0.204 1.00 93.38 97 TRP A C 1
ATOM 803 O O . TRP A 1 97 ? -7.412 -2.166 0.386 1.00 93.38 97 TRP A O 1
ATOM 813 N N . GLU A 1 98 ? -7.877 -4.314 -0.046 1.00 86.81 98 GLU A N 1
ATOM 814 C CA . GLU A 1 98 ? -9.326 -4.139 -0.054 1.00 86.81 98 GLU A CA 1
ATOM 815 C C . GLU A 1 98 ? -9.948 -4.663 1.241 1.00 86.81 98 GLU A C 1
ATOM 817 O O . GLU A 1 98 ? -9.701 -5.792 1.662 1.00 86.81 98 GLU A O 1
ATOM 822 N N . CYS A 1 99 ? -10.782 -3.842 1.882 1.00 86.69 99 CYS A N 1
ATOM 823 C CA . CYS A 1 99 ? -11.471 -4.253 3.094 1.00 86.69 99 CYS A CA 1
ATOM 824 C C . CYS A 1 99 ? -12.537 -5.315 2.788 1.00 86.69 99 CYS A C 1
ATOM 826 O O . CYS A 1 99 ? -13.522 -4.983 2.130 1.00 86.69 99 CYS A O 1
ATOM 828 N N . PRO A 1 100 ? -12.464 -6.530 3.367 1.00 85.50 100 PRO A N 1
ATOM 829 C CA . PRO A 1 100 ? -13.439 -7.588 3.092 1.00 85.50 100 PRO A CA 1
ATOM 830 C C . PRO A 1 100 ? -14.842 -7.276 3.637 1.00 85.50 100 PRO A C 1
ATOM 832 O O . PRO A 1 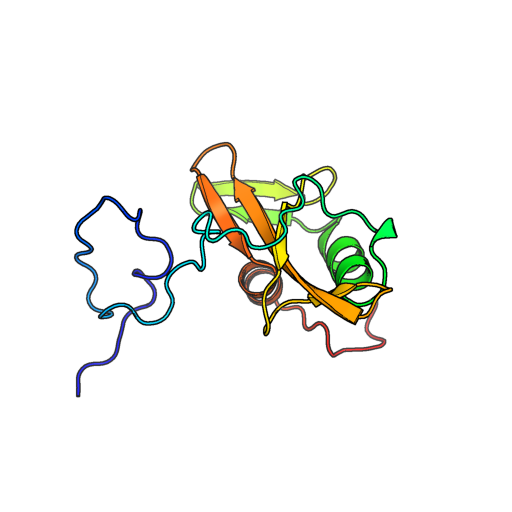100 ? -15.801 -7.962 3.307 1.00 85.50 100 PRO A O 1
ATOM 835 N N . HIS A 1 101 ? -14.985 -6.253 4.489 1.00 86.00 101 HIS A N 1
ATOM 836 C CA . HIS A 1 101 ? -16.276 -5.869 5.064 1.00 86.00 101 HIS A CA 1
ATOM 837 C C . HIS A 1 101 ? -16.999 -4.763 4.295 1.00 86.00 101 HIS A C 1
ATOM 839 O O . HIS A 1 101 ? -18.222 -4.711 4.345 1.00 86.00 101 HIS A O 1
ATOM 845 N N . CYS A 1 102 ? -16.277 -3.846 3.645 1.00 82.31 102 CYS A N 1
ATOM 846 C CA . CYS A 1 102 ? -16.903 -2.722 2.937 1.00 82.31 102 CYS A CA 1
ATOM 847 C C . CYS A 1 102 ? -16.407 -2.510 1.506 1.00 82.31 102 CYS A C 1
ATOM 849 O O . CYS A 1 102 ? -16.823 -1.539 0.879 1.00 82.31 102 CYS A O 1
ATOM 851 N N . GLY A 1 103 ? -15.501 -3.354 1.006 1.00 82.94 103 GLY A N 1
ATOM 852 C CA . GLY A 1 103 ? -14.922 -3.239 -0.337 1.00 82.94 103 GLY A CA 1
ATOM 853 C C . GLY A 1 103 ? -14.049 -1.998 -0.537 1.00 82.94 103 GLY A C 1
ATOM 854 O O . GLY A 1 103 ? -13.648 -1.684 -1.651 1.00 82.94 103 GLY A O 1
ATOM 855 N N . HIS A 1 104 ? -13.764 -1.237 0.524 1.00 83.31 104 HIS A N 1
ATOM 856 C CA . HIS A 1 104 ? -12.962 -0.031 0.394 1.00 83.31 104 HIS A CA 1
ATOM 857 C C . HIS A 1 104 ? -11.496 -0.379 0.141 1.00 83.31 104 HIS A C 1
ATOM 859 O O . HIS A 1 104 ? -10.883 -1.099 0.934 1.00 83.31 104 HIS A O 1
ATOM 865 N N . GLN A 1 105 ? -10.923 0.211 -0.906 1.00 87.75 105 GLN A N 1
ATOM 866 C CA . GLN A 1 105 ? -9.530 0.023 -1.290 1.00 87.75 105 GLN A CA 1
ATOM 867 C C . GLN A 1 105 ? -8.611 1.067 -0.650 1.00 87.75 105 GLN A C 1
ATOM 869 O O . GLN A 1 105 ? -8.715 2.275 -0.884 1.00 87.75 105 GLN A O 1
ATOM 874 N N . TRP A 1 106 ? -7.669 0.570 0.140 1.00 88.88 106 TRP A N 1
ATOM 875 C CA . TRP A 1 106 ? -6.618 1.320 0.804 1.00 88.88 106 TRP A CA 1
ATOM 876 C C . TRP A 1 106 ? -5.319 1.180 0.012 1.00 88.88 106 TRP A C 1
ATOM 878 O O . TRP A 1 106 ? -4.595 0.201 0.172 1.00 88.88 106 TRP A O 1
ATOM 888 N N . SER A 1 107 ? -5.023 2.151 -0.855 1.00 91.06 107 SER A N 1
ATOM 889 C CA . SER A 1 107 ? -3.727 2.221 -1.540 1.00 91.06 107 SER A CA 1
ATOM 890 C C . SER A 1 107 ? -2.598 2.564 -0.569 1.00 91.06 107 SER A C 1
ATOM 892 O O . SER A 1 107 ? -2.839 3.135 0.499 1.00 91.06 107 SER A O 1
ATOM 894 N N . PHE A 1 108 ? -1.355 2.270 -0.951 1.00 91.62 108 PHE A N 1
ATOM 895 C CA . PHE A 1 108 ? -0.185 2.551 -0.120 1.00 91.62 108 PHE A CA 1
ATOM 896 C C . PHE A 1 108 ? -0.129 4.024 0.319 1.00 91.62 108 PHE A C 1
ATOM 898 O O . PHE A 1 108 ? 0.081 4.291 1.497 1.00 91.62 108 PHE A O 1
ATOM 905 N N . LEU A 1 109 ? -0.438 4.980 -0.570 1.00 88.69 109 LEU A N 1
ATOM 906 C CA . LEU A 1 109 ? -0.504 6.407 -0.224 1.00 88.69 109 LEU A CA 1
ATOM 907 C C . LEU A 1 109 ? -1.575 6.705 0.831 1.00 88.69 109 LEU A C 1
ATOM 909 O O . LEU A 1 109 ? -1.310 7.434 1.786 1.00 88.69 109 LEU A O 1
ATOM 913 N N . LYS A 1 110 ? -2.774 6.121 0.694 1.00 87.06 110 LYS A N 1
ATOM 914 C CA . LYS A 1 110 ? -3.861 6.295 1.672 1.00 87.06 110 LYS A CA 1
ATOM 915 C C . LYS A 1 110 ? -3.462 5.736 3.030 1.00 87.06 110 LYS A C 1
ATOM 917 O O . LYS A 1 110 ? -3.751 6.353 4.050 1.00 87.06 110 LYS A O 1
ATOM 922 N N . ILE A 1 111 ? -2.779 4.595 3.042 1.00 90.81 111 ILE A N 1
ATOM 923 C CA . ILE A 1 111 ? -2.302 3.948 4.265 1.00 90.81 111 ILE A CA 1
ATOM 924 C C . ILE A 1 111 ? -1.221 4.794 4.936 1.00 90.81 111 ILE A C 1
ATOM 926 O O . ILE A 1 111 ? -1.352 5.105 6.117 1.00 90.81 111 ILE A O 1
ATOM 930 N N . LEU A 1 112 ? -0.201 5.228 4.195 1.00 87.94 112 LEU A N 1
ATOM 931 C CA . LEU A 1 112 ? 0.874 6.077 4.717 1.00 87.94 112 LEU A CA 1
ATOM 932 C C . LEU A 1 112 ? 0.328 7.392 5.282 1.00 87.94 112 LEU A C 1
ATOM 934 O O . LEU A 1 112 ? 0.611 7.730 6.432 1.00 87.94 112 LEU A O 1
ATOM 938 N N . ALA A 1 113 ? -0.543 8.075 4.533 1.00 86.25 113 ALA A N 1
ATOM 939 C CA . ALA A 1 113 ? -1.198 9.298 4.989 1.00 86.25 113 ALA A CA 1
ATOM 940 C C . ALA A 1 113 ? -2.069 9.060 6.232 1.00 86.25 113 ALA A C 1
ATOM 942 O O . ALA A 1 113 ? -2.080 9.876 7.152 1.00 86.25 113 ALA A O 1
ATOM 943 N N . ARG A 1 114 ? -2.784 7.928 6.294 1.00 86.56 114 ARG A N 1
ATOM 944 C CA . ARG A 1 114 ? -3.629 7.568 7.441 1.00 86.56 114 ARG A CA 1
ATOM 945 C C . ARG A 1 114 ? -2.817 7.293 8.702 1.00 86.56 114 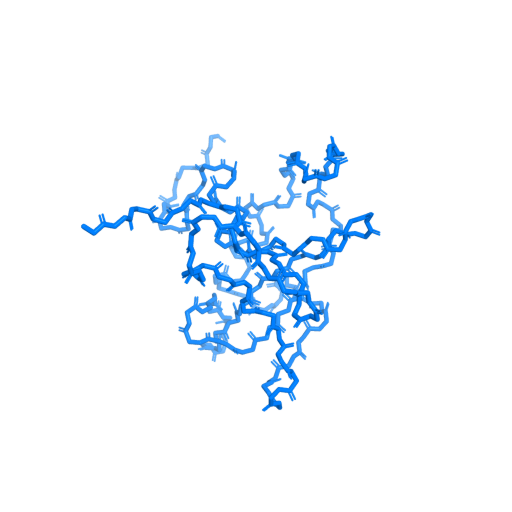ARG A C 1
ATOM 947 O O . ARG A 1 114 ? -3.308 7.589 9.792 1.00 86.56 114 ARG A O 1
ATOM 954 N N . LEU A 1 115 ? -1.636 6.703 8.543 1.00 86.56 115 LEU A N 1
ATOM 955 C CA . LEU A 1 115 ? -0.721 6.354 9.626 1.00 86.56 115 LEU A CA 1
ATOM 956 C C . LEU A 1 115 ? 0.236 7.496 10.000 1.00 86.56 115 LEU A C 1
ATOM 958 O O . LEU A 1 115 ? 0.889 7.402 11.033 1.00 86.56 115 LEU A O 1
ATOM 962 N N . GLY A 1 116 ? 0.321 8.557 9.190 1.00 86.94 116 GLY A N 1
ATOM 963 C CA . GLY A 1 116 ? 1.269 9.654 9.401 1.00 86.94 116 GLY A CA 1
ATOM 964 C C . GLY A 1 116 ? 2.726 9.245 9.166 1.00 86.94 116 GLY A C 1
ATOM 965 O O . GLY A 1 116 ? 3.617 9.747 9.844 1.00 86.94 116 GLY A O 1
ATOM 966 N N . ILE A 1 117 ? 2.971 8.311 8.241 1.00 86.25 117 ILE A N 1
ATOM 967 C CA . ILE A 1 117 ? 4.301 7.763 7.934 1.00 86.25 117 ILE A CA 1
ATOM 968 C C . ILE A 1 117 ? 4.742 8.260 6.553 1.00 86.25 117 ILE A C 1
ATOM 970 O O . ILE A 1 117 ? 3.921 8.371 5.644 1.00 86.25 117 ILE A O 1
ATOM 974 N N . SER A 1 118 ? 6.040 8.518 6.383 1.00 82.06 118 SER A N 1
ATOM 975 C CA . SER A 1 118 ? 6.660 8.758 5.075 1.00 82.06 118 SER A CA 1
ATOM 976 C C . SER A 1 118 ? 7.595 7.605 4.709 1.00 82.06 118 SER A C 1
ATOM 978 O O . SER A 1 118 ? 8.288 7.076 5.578 1.00 82.06 118 SER A O 1
ATOM 980 N N . LEU A 1 119 ? 7.623 7.233 3.425 1.00 76.50 119 LEU A N 1
ATOM 981 C CA . LEU A 1 119 ? 8.605 6.284 2.891 1.00 76.50 119 LEU A CA 1
ATOM 982 C C . LEU A 1 119 ? 9.995 6.907 2.731 1.00 76.50 119 LEU A C 1
ATOM 984 O O . LEU A 1 119 ? 10.964 6.164 2.687 1.00 76.50 119 LEU A O 1
ATOM 988 N N . ASP A 1 120 ? 10.107 8.236 2.710 1.00 72.62 120 ASP A N 1
ATOM 989 C CA . ASP A 1 120 ? 11.375 8.939 2.465 1.00 72.62 120 ASP A CA 1
ATOM 990 C C . ASP A 1 120 ? 12.199 9.135 3.745 1.00 72.62 120 ASP A C 1
ATOM 992 O O . ASP A 1 120 ? 13.384 9.455 3.696 1.00 72.62 120 ASP A O 1
ATOM 996 N N . LYS A 1 121 ? 11.588 8.923 4.917 1.00 56.28 121 LYS A N 1
ATOM 997 C CA . LYS A 1 121 ? 12.293 8.979 6.199 1.00 56.28 121 LYS A CA 1
ATOM 998 C C . LYS A 1 121 ? 13.081 7.690 6.403 1.00 56.28 121 LYS A C 1
ATOM 1000 O O . LYS A 1 121 ? 12.567 6.703 6.931 1.00 56.28 121 LYS A O 1
ATOM 1005 N N . GLU A 1 122 ? 14.316 7.656 5.919 1.00 41.78 122 GLU A N 1
ATOM 1006 C CA . GLU A 1 122 ? 15.309 6.701 6.414 1.00 41.78 122 GLU A CA 1
ATOM 1007 C C . GLU A 1 122 ? 15.621 7.026 7.883 1.00 41.78 122 GLU A C 1
ATOM 1009 O O . GLU A 1 122 ? 15.941 8.163 8.211 1.00 41.78 122 GLU A O 1
ATOM 1014 N N . GLY A 1 123 ? 15.504 6.039 8.776 1.00 43.66 123 GLY A N 1
ATOM 1015 C CA . GLY A 1 123 ? 16.194 6.089 10.071 1.00 43.66 123 GLY A CA 1
ATOM 1016 C C . GLY A 1 123 ? 15.416 6.477 11.334 1.00 43.66 123 GLY A C 1
ATOM 1017 O O . GLY A 1 123 ? 16.002 6.373 12.402 1.00 43.66 123 GLY A O 1
ATOM 1018 N N . GLU A 1 124 ? 14.128 6.830 11.298 1.00 33.56 124 GLU A N 1
ATOM 1019 C CA . GLU A 1 124 ? 13.345 6.992 12.545 1.00 33.56 124 GLU A CA 1
ATOM 1020 C C . GLU A 1 124 ? 12.497 5.745 12.823 1.00 33.56 124 GLU A C 1
ATOM 1022 O O . GLU A 1 124 ? 11.283 5.706 12.606 1.00 33.56 124 GLU A O 1
ATOM 1027 N N . VAL A 1 125 ? 13.171 4.695 13.292 1.00 39.97 125 VAL A N 1
ATOM 1028 C CA . VAL A 1 125 ? 12.539 3.662 14.119 1.00 39.97 125 VAL A CA 1
ATOM 1029 C C . VAL A 1 125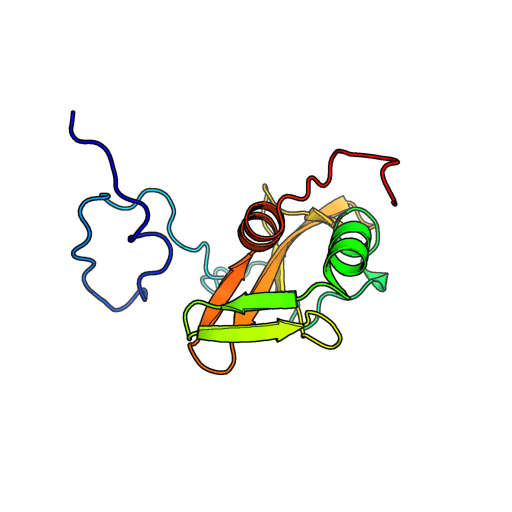 ? 12.572 4.202 15.556 1.00 39.97 125 VAL A C 1
ATOM 1031 O O . VAL A 1 125 ? 13.672 4.498 16.020 1.00 39.97 125 VAL A O 1
ATOM 1034 N N . PRO A 1 126 ? 11.430 4.410 16.240 1.00 42.56 126 PRO A N 1
ATOM 1035 C CA . PRO A 1 126 ? 11.448 4.648 17.680 1.00 42.56 126 PRO A CA 1
ATOM 1036 C C . PRO A 1 126 ? 11.956 3.418 18.437 1.00 42.56 126 PRO A C 1
ATOM 1038 O O . PRO A 1 126 ? 11.654 2.286 17.987 1.00 42.56 126 PRO A O 1
#

pLDDT: mean 74.77, std 21.93, range [33.56, 96.06]

Foldseek 3Di:
DDAADPPQQFDDPPDDDDGRHPHDRHDPDVPPPVFDKFFAQDLQQDDQSVLLCVVQQQDWAQDPVRDIDRNNPFGKMWTFDPPATQGPVRTGIFIWGADPVPRTIQTSVNSCVRVVHDSPDPDPDD

Sequence (126 aa):
MRKHSRACELANPKSRCRCSCGGTLHGLSWQGDGSPYVRAMRREHGRDVERFLNLVRDRKFRCHCGRIHTFHGLEFQGYAHECGLRDRNDRKWWVFWECPHCGHQWSFLKILARLGISLDKEGEVP

Secondary structure (DSSP, 8-state):
-PPPPTTGGG--TTS----TTTTTT-------SS--EESS--GGG-HHHHHHHHHHTT-EEE-TTS-EEE-TT---EEEEEEEEEE-TTS-EEEEEEE-TTT--EEEHHHHHHHHT--SS--S---